Protein AF-C6H2P0-F1 (afdb_monomer_lite)

Structure (mmCIF, N/CA/C/O backbone):
data_AF-C6H2P0-F1
#
_entry.id   AF-C6H2P0-F1
#
loop_
_atom_site.group_PDB
_atom_site.id
_atom_site.type_symbol
_atom_site.label_atom_id
_atom_site.label_alt_id
_atom_site.label_comp_id
_atom_site.label_asym_id
_atom_site.label_entity_id
_atom_site.label_seq_id
_atom_site.pdbx_PDB_ins_code
_atom_site.Cartn_x
_atom_site.Cartn_y
_atom_site.Cartn_z
_atom_site.occupancy
_atom_site.B_iso_or_equiv
_atom_site.auth_seq_id
_atom_site.auth_comp_id
_atom_site.auth_asym_id
_atom_site.auth_atom_id
_atom_site.pdbx_PDB_model_num
ATOM 1 N N . MET A 1 1 ? 34.581 0.807 -42.859 1.00 54.03 1 MET A N 1
ATOM 2 C CA . MET A 1 1 ? 34.625 -0.418 -43.690 1.00 54.03 1 MET A CA 1
ATOM 3 C C . MET A 1 1 ? 33.210 -0.950 -43.971 1.00 54.03 1 MET A C 1
ATOM 5 O O . MET A 1 1 ? 33.030 -2.149 -44.045 1.00 54.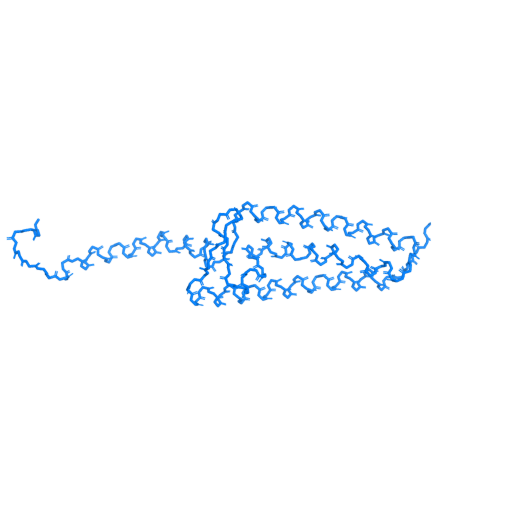03 1 MET A O 1
ATOM 9 N N . ILE A 1 2 ? 32.209 -0.067 -44.129 1.00 51.22 2 ILE A N 1
ATOM 10 C CA . ILE A 1 2 ? 30.801 -0.437 -44.410 1.00 51.22 2 ILE A CA 1
ATOM 11 C C . ILE A 1 2 ? 30.229 0.478 -45.514 1.00 51.22 2 ILE A C 1
ATOM 13 O O . ILE A 1 2 ? 29.495 0.032 -46.381 1.00 51.22 2 ILE A O 1
ATOM 17 N N . GLU A 1 3 ? 30.683 1.733 -45.597 1.00 54.66 3 GLU A N 1
ATOM 18 C CA . GLU A 1 3 ? 30.216 2.703 -46.608 1.00 54.66 3 GLU A CA 1
ATOM 19 C C . GLU A 1 3 ? 30.756 2.485 -48.035 1.00 54.66 3 GLU A C 1
ATOM 21 O O . GLU A 1 3 ? 30.317 3.155 -48.964 1.00 54.66 3 GLU A O 1
ATOM 26 N N . ARG A 1 4 ? 31.728 1.582 -48.240 1.00 55.88 4 ARG A N 1
ATOM 27 C CA . ARG A 1 4 ? 32.425 1.444 -49.535 1.00 55.88 4 ARG A CA 1
ATOM 28 C C . ARG A 1 4 ? 31.822 0.413 -50.497 1.00 55.88 4 ARG A C 1
ATOM 30 O O . ARG A 1 4 ? 32.199 0.442 -51.661 1.00 55.88 4 ARG A O 1
ATOM 37 N N . GLU A 1 5 ? 30.916 -0.461 -50.049 1.00 54.47 5 GLU A N 1
ATOM 38 C CA . GLU A 1 5 ? 30.464 -1.628 -50.838 1.00 54.47 5 GLU A CA 1
ATOM 39 C C . GLU A 1 5 ? 28.954 -1.694 -51.130 1.00 54.47 5 GLU A C 1
ATOM 41 O O . GLU A 1 5 ? 28.520 -2.628 -51.795 1.00 54.47 5 GLU A O 1
ATOM 46 N N . GLY A 1 6 ? 28.148 -0.707 -50.709 1.00 56.34 6 GLY A N 1
ATOM 47 C CA . GLY A 1 6 ? 26.730 -0.612 -51.107 1.00 56.34 6 GLY A CA 1
ATOM 48 C C . GLY A 1 6 ? 25.886 -1.848 -50.767 1.00 56.34 6 GLY A C 1
ATOM 49 O O . GLY A 1 6 ? 24.906 -2.137 -51.451 1.00 56.34 6 GLY A O 1
ATOM 50 N N . ARG A 1 7 ? 26.296 -2.600 -49.745 1.00 55.66 7 ARG A N 1
ATOM 51 C CA . ARG A 1 7 ? 25.700 -3.871 -49.354 1.00 55.66 7 ARG A CA 1
ATOM 52 C C . ARG A 1 7 ? 24.938 -3.661 -48.048 1.00 55.66 7 ARG A C 1
ATOM 54 O O . ARG A 1 7 ? 25.519 -3.739 -46.970 1.00 55.66 7 ARG A O 1
ATOM 61 N N . ASP A 1 8 ? 23.647 -3.354 -48.173 1.00 60.00 8 ASP A N 1
ATOM 62 C CA . ASP A 1 8 ? 22.661 -3.231 -47.081 1.00 60.00 8 ASP A CA 1
ATOM 63 C C . ASP A 1 8 ? 22.291 -4.618 -46.505 1.00 60.00 8 ASP A C 1
ATOM 65 O O . ASP A 1 8 ? 21.129 -4.923 -46.238 1.00 60.00 8 ASP A O 1
ATOM 69 N N . ASP A 1 9 ? 23.278 -5.504 -46.346 1.00 64.88 9 ASP A N 1
ATOM 70 C CA . ASP A 1 9 ? 23.042 -6.836 -45.800 1.00 64.88 9 ASP A CA 1
ATOM 71 C C . ASP A 1 9 ? 22.849 -6.712 -44.278 1.00 64.88 9 ASP A C 1
ATOM 73 O O . ASP A 1 9 ? 23.785 -6.335 -43.564 1.00 64.88 9 ASP A O 1
ATOM 77 N N . PRO A 1 10 ? 21.654 -7.028 -43.744 1.00 64.12 10 PRO A N 1
ATOM 78 C CA . PRO A 1 10 ? 21.329 -6.802 -42.335 1.00 64.12 10 PRO A CA 1
ATOM 79 C C . PRO A 1 10 ? 22.194 -7.632 -41.369 1.00 64.12 10 PRO A C 1
ATOM 81 O O . PRO A 1 10 ? 22.337 -7.253 -40.208 1.00 64.12 10 PRO A O 1
ATOM 84 N N . GLU A 1 11 ? 22.815 -8.713 -41.854 1.00 69.94 11 GLU A N 1
ATOM 85 C CA . GLU A 1 11 ? 23.668 -9.634 -41.086 1.00 69.94 11 GLU A CA 1
ATOM 86 C C . GLU A 1 11 ? 24.982 -8.995 -40.601 1.00 69.94 11 GLU A C 1
ATOM 88 O O . GLU A 1 11 ? 25.575 -9.440 -39.619 1.00 69.94 11 GLU A O 1
ATOM 93 N N . VAL A 1 12 ? 25.437 -7.900 -41.228 1.00 72.88 12 VAL A N 1
ATOM 94 C CA . VAL A 1 12 ? 26.669 -7.191 -40.819 1.00 72.88 12 VAL A CA 1
ATOM 95 C C . VAL A 1 12 ? 26.566 -6.668 -39.379 1.00 72.88 12 VAL A C 1
ATOM 97 O O . VAL A 1 12 ? 27.577 -6.510 -38.690 1.00 72.88 12 VAL A O 1
ATOM 100 N N . PHE A 1 13 ? 25.344 -6.429 -38.899 1.00 76.69 13 PHE A N 1
ATOM 101 C CA . PHE A 1 13 ? 25.086 -5.924 -37.557 1.00 76.69 13 PHE A CA 1
ATOM 102 C C . PHE A 1 13 ? 24.816 -7.016 -36.519 1.00 76.69 13 PHE A C 1
ATOM 104 O O . PHE A 1 13 ? 24.667 -6.669 -35.349 1.00 76.69 13 PHE A O 1
ATOM 111 N N . ASP A 1 14 ? 24.798 -8.302 -36.881 1.00 82.50 14 ASP A N 1
ATOM 112 C CA . ASP A 1 14 ? 24.441 -9.375 -35.942 1.00 82.50 14 ASP A CA 1
ATOM 113 C C . ASP A 1 14 ? 25.437 -9.478 -34.781 1.00 82.50 14 ASP A C 1
ATOM 115 O O . ASP A 1 14 ? 25.038 -9.439 -33.620 1.00 82.50 14 ASP A O 1
ATOM 119 N N . THR A 1 15 ? 26.744 -9.441 -35.059 1.00 83.31 15 THR A N 1
ATOM 120 C CA . THR A 1 15 ? 27.779 -9.455 -34.008 1.00 83.31 15 THR A CA 1
ATOM 121 C C . THR A 1 15 ? 27.666 -8.253 -33.060 1.00 83.31 15 THR A C 1
ATOM 123 O O . THR A 1 15 ? 27.859 -8.376 -31.850 1.00 83.31 15 THR A O 1
ATOM 126 N N . ALA A 1 16 ? 27.346 -7.069 -33.595 1.00 84.31 16 ALA A N 1
ATOM 127 C CA . ALA A 1 16 ? 27.168 -5.861 -32.788 1.00 84.31 16 ALA A CA 1
ATOM 128 C C . ALA A 1 16 ? 25.867 -5.914 -31.969 1.00 84.31 16 ALA A C 1
ATOM 130 O O . ALA A 1 16 ? 25.842 -5.501 -30.809 1.00 84.31 16 ALA A O 1
ATOM 131 N N . LYS A 1 17 ? 24.795 -6.451 -32.556 1.00 86.38 17 LYS A N 1
ATOM 132 C CA . LYS A 1 17 ? 23.497 -6.656 -31.915 1.00 86.38 17 LYS A CA 1
ATOM 133 C C . LYS A 1 17 ? 23.599 -7.646 -30.760 1.00 86.38 17 LYS A C 1
ATOM 135 O O . LYS A 1 17 ? 23.092 -7.336 -29.686 1.00 86.38 17 LYS A O 1
ATOM 140 N N . ASP A 1 18 ? 24.290 -8.767 -30.943 1.00 89.12 18 ASP A N 1
ATOM 141 C CA . ASP A 1 18 ? 24.491 -9.775 -29.898 1.00 89.12 18 AS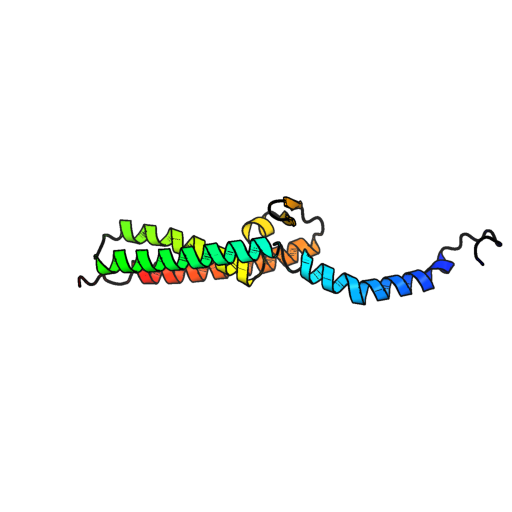P A CA 1
ATOM 142 C C . ASP A 1 18 ? 25.299 -9.214 -28.726 1.00 89.12 18 ASP A C 1
ATOM 144 O O . ASP A 1 18 ? 24.932 -9.411 -27.566 1.00 89.12 18 ASP A O 1
ATOM 148 N N . TYR A 1 19 ? 26.341 -8.426 -29.013 1.00 88.31 19 TYR A N 1
ATOM 149 C CA . TYR A 1 19 ? 27.108 -7.737 -27.976 1.00 88.31 19 TYR A CA 1
ATOM 150 C C . TYR A 1 19 ? 26.230 -6.785 -27.150 1.00 88.31 19 TYR A C 1
ATOM 152 O O . TYR A 1 19 ? 26.244 -6.824 -25.917 1.00 88.31 19 TYR A O 1
ATOM 160 N N . VAL A 1 20 ? 25.434 -5.941 -27.816 1.00 87.19 20 VAL A N 1
ATOM 161 C CA . VAL A 1 20 ? 24.535 -4.995 -27.138 1.00 87.19 20 VAL A CA 1
ATOM 162 C C . VAL A 1 20 ? 23.435 -5.735 -26.377 1.00 87.19 20 VAL A C 1
ATOM 164 O O . VAL A 1 20 ? 23.112 -5.348 -25.257 1.00 87.19 20 VAL A O 1
ATOM 167 N N . PHE A 1 21 ? 22.886 -6.815 -26.934 1.00 88.56 21 PHE A N 1
ATOM 168 C CA . PHE A 1 21 ? 21.878 -7.638 -26.272 1.00 88.56 21 PHE A CA 1
ATOM 169 C C . PHE A 1 21 ? 22.424 -8.260 -24.986 1.00 88.56 21 PHE A C 1
ATOM 171 O O . PHE A 1 21 ? 21.820 -8.098 -23.928 1.00 88.56 21 PHE A O 1
ATOM 178 N N . GLN A 1 22 ? 23.616 -8.854 -25.040 1.00 88.81 22 GLN A N 1
ATOM 179 C CA . GLN A 1 22 ? 24.264 -9.439 -23.871 1.00 88.81 22 GLN A CA 1
ATOM 180 C C . GLN A 1 22 ? 24.597 -8.385 -22.803 1.00 88.81 22 GLN A C 1
ATOM 182 O O . GLN A 1 22 ? 24.405 -8.623 -21.609 1.00 88.81 22 GLN A O 1
ATOM 187 N N . ALA A 1 23 ? 25.047 -7.197 -23.216 1.00 87.25 23 ALA A N 1
ATOM 188 C CA . ALA A 1 23 ? 25.279 -6.083 -22.300 1.00 87.25 23 ALA A CA 1
ATOM 189 C C . ALA A 1 23 ? 23.971 -5.597 -21.643 1.00 87.25 23 ALA A C 1
ATOM 191 O O . ALA A 1 23 ? 23.924 -5.377 -20.431 1.00 87.25 23 ALA A O 1
ATOM 192 N N . MET A 1 24 ? 22.882 -5.483 -22.412 1.00 88.25 24 MET A N 1
ATOM 193 C CA . MET A 1 24 ? 21.568 -5.095 -21.890 1.00 88.25 24 MET A CA 1
ATOM 194 C C . MET A 1 24 ? 20.986 -6.143 -20.937 1.00 88.25 24 MET A C 1
ATOM 196 O O . MET A 1 24 ? 20.456 -5.771 -19.889 1.00 88.25 24 MET A O 1
ATOM 200 N N . GLU A 1 25 ? 21.089 -7.431 -21.267 1.00 87.38 25 GLU A N 1
ATOM 201 C CA . GLU A 1 25 ? 20.620 -8.522 -20.408 1.00 87.38 25 GLU A CA 1
ATOM 202 C C . GLU A 1 25 ? 21.369 -8.565 -19.079 1.00 87.38 25 GLU A C 1
ATOM 204 O O . GLU A 1 25 ? 20.760 -8.796 -18.033 1.00 87.38 25 GLU A O 1
ATOM 209 N N . ARG A 1 26 ? 22.681 -8.309 -19.101 1.00 87.75 26 ARG A N 1
ATOM 210 C CA . ARG A 1 26 ? 23.494 -8.353 -17.888 1.00 87.75 26 ARG A CA 1
ATOM 211 C C . ARG A 1 26 ? 23.276 -7.142 -16.989 1.00 87.75 26 ARG A C 1
ATOM 213 O O . ARG A 1 26 ? 23.144 -7.310 -15.779 1.00 87.75 26 ARG A O 1
ATOM 220 N N . ASP A 1 27 ? 23.235 -5.944 -17.567 1.00 85.00 27 ASP A N 1
ATOM 221 C CA . ASP A 1 27 ? 23.343 -4.713 -16.783 1.00 85.00 27 ASP A CA 1
ATOM 222 C C . ASP A 1 27 ? 21.994 -3.973 -16.659 1.00 85.00 27 ASP A C 1
ATOM 224 O O . ASP A 1 27 ? 21.607 -3.555 -15.565 1.00 85.00 27 ASP A O 1
ATOM 228 N N . ALA A 1 28 ? 21.230 -3.837 -17.748 1.00 82.62 28 ALA A N 1
ATOM 229 C CA . ALA A 1 28 ? 20.003 -3.028 -17.771 1.00 82.62 28 ALA A CA 1
ATOM 230 C C . ALA A 1 28 ? 18.748 -3.813 -17.347 1.00 82.62 28 ALA A C 1
ATOM 232 O O . ALA A 1 28 ? 17.881 -3.293 -16.637 1.00 82.62 28 ALA A O 1
ATOM 233 N N . PHE A 1 29 ? 18.650 -5.076 -17.757 1.00 83.94 29 PHE A N 1
ATOM 234 C CA . PHE A 1 29 ? 17.496 -5.931 -17.497 1.00 83.94 29 PHE A CA 1
ATOM 235 C C . PHE A 1 29 ? 17.235 -6.208 -16.004 1.00 83.94 29 PHE A C 1
ATOM 237 O O . PHE A 1 29 ? 16.093 -6.015 -15.568 1.00 83.94 29 PHE A O 1
ATOM 244 N N . PRO A 1 30 ? 18.229 -6.581 -15.166 1.00 83.62 30 PRO A N 1
ATOM 245 C CA . PRO A 1 30 ? 17.975 -6.797 -13.740 1.00 83.62 30 PRO A CA 1
ATOM 246 C C . PRO A 1 30 ? 17.523 -5.512 -13.035 1.00 83.62 30 PRO A C 1
ATOM 248 O O . PRO A 1 30 ? 16.623 -5.558 -12.192 1.00 83.62 30 PRO A O 1
ATOM 251 N N . GLY A 1 31 ? 18.083 -4.360 -13.420 1.00 79.88 31 GLY A N 1
ATOM 252 C CA . GLY A 1 31 ? 17.667 -3.054 -12.908 1.00 79.88 31 GLY A CA 1
ATOM 253 C C . GLY A 1 31 ? 16.222 -2.720 -13.280 1.00 79.88 31 GLY A C 1
ATOM 254 O O . GLY A 1 31 ? 15.433 -2.328 -12.417 1.00 79.88 31 GLY A O 1
ATOM 255 N N . TYR A 1 32 ? 15.836 -2.952 -14.538 1.00 82.81 32 TYR A N 1
ATOM 256 C CA . TYR A 1 32 ? 14.457 -2.782 -14.999 1.00 82.81 32 TYR A CA 1
ATOM 257 C C . TYR A 1 32 ? 13.477 -3.672 -14.225 1.00 82.81 32 TYR A C 1
ATOM 259 O O . TYR A 1 32 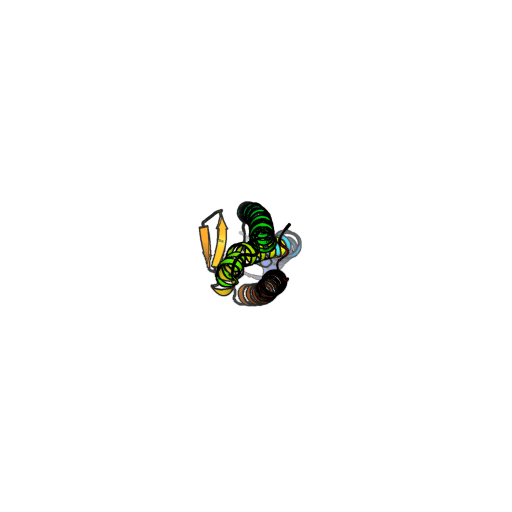? 12.437 -3.194 -13.759 1.00 82.81 32 TYR A O 1
ATOM 267 N N . LEU A 1 33 ? 13.815 -4.950 -14.026 1.00 79.75 33 LEU A N 1
ATOM 268 C CA . LEU A 1 33 ? 12.968 -5.867 -13.269 1.00 79.75 33 LEU A CA 1
ATOM 269 C C . LEU A 1 33 ? 12.775 -5.383 -11.829 1.00 79.75 33 LEU A C 1
ATOM 271 O O . LEU A 1 33 ? 11.644 -5.325 -11.351 1.00 79.75 33 LEU A O 1
ATOM 275 N N . GLN A 1 34 ? 13.843 -4.971 -11.146 1.00 76.25 34 GLN A N 1
ATOM 276 C CA . GLN A 1 34 ? 13.750 -4.468 -9.774 1.00 76.25 34 GLN A CA 1
ATOM 277 C C . GLN A 1 34 ? 12.956 -3.163 -9.667 1.00 76.25 34 GLN A C 1
ATOM 279 O O . GLN A 1 34 ? 12.143 -3.019 -8.752 1.00 76.25 34 GLN A O 1
ATOM 284 N N . ALA A 1 35 ? 13.158 -2.235 -10.603 1.00 71.81 35 ALA A N 1
ATOM 285 C CA . ALA A 1 35 ? 12.548 -0.911 -10.557 1.00 71.81 35 ALA A CA 1
ATOM 286 C C . ALA A 1 35 ? 11.088 -0.885 -11.033 1.00 71.81 35 ALA A C 1
ATOM 288 O O . ALA A 1 35 ? 10.307 -0.073 -10.539 1.00 71.81 35 ALA A O 1
ATOM 289 N N . LYS A 1 36 ? 10.718 -1.728 -12.007 1.00 75.31 36 LYS A N 1
ATOM 290 C CA . LYS A 1 36 ? 9.406 -1.662 -12.677 1.00 75.31 36 LYS A CA 1
ATOM 291 C C . LYS A 1 36 ? 8.619 -2.965 -12.685 1.00 75.31 36 LYS A C 1
ATOM 293 O O . LYS A 1 36 ? 7.393 -2.906 -12.696 1.00 75.31 36 LYS A O 1
ATOM 298 N N . ALA A 1 37 ? 9.270 -4.127 -12.660 1.00 71.69 37 ALA A N 1
ATOM 299 C CA . ALA A 1 37 ? 8.549 -5.403 -12.630 1.00 71.69 37 ALA A CA 1
ATOM 300 C C . ALA A 1 37 ? 8.231 -5.874 -11.202 1.00 71.69 37 ALA A C 1
ATOM 302 O O . ALA A 1 37 ? 7.215 -6.528 -10.968 1.00 71.69 37 ALA A O 1
ATOM 303 N N . LEU A 1 38 ? 9.096 -5.544 -10.237 1.00 74.25 38 LEU A N 1
ATOM 304 C CA . LEU A 1 38 ? 9.005 -6.015 -8.857 1.00 74.25 38 LEU A CA 1
ATOM 305 C C . LEU A 1 38 ? 8.431 -4.982 -7.879 1.00 74.25 38 LEU A C 1
ATOM 307 O O . LEU A 1 38 ? 8.157 -5.334 -6.730 1.00 74.25 38 LEU A O 1
ATOM 311 N N . GLY A 1 39 ? 8.254 -3.737 -8.294 1.00 77.12 39 GLY A N 1
ATOM 312 C CA . GLY A 1 39 ? 7.771 -2.664 -7.438 1.00 77.12 39 GLY A CA 1
ATOM 313 C C . GLY A 1 39 ? 6.932 -1.689 -8.239 1.00 77.12 39 GLY A C 1
ATOM 314 O O . GLY A 1 39 ? 7.151 -1.501 -9.433 1.00 77.12 39 GLY A O 1
ATOM 315 N N . ASN A 1 40 ? 5.956 -1.089 -7.569 1.00 84.00 40 ASN A N 1
ATOM 316 C CA . ASN A 1 40 ? 5.048 -0.130 -8.193 1.00 84.00 40 ASN A CA 1
ATOM 317 C C . ASN A 1 40 ? 5.229 1.299 -7.673 1.00 84.00 40 ASN A C 1
ATOM 319 O O . ASN A 1 40 ? 4.512 2.204 -8.092 1.00 84.00 40 ASN A O 1
ATOM 323 N N . LEU A 1 41 ? 6.124 1.464 -6.702 1.00 84.75 41 LEU A N 1
ATOM 324 C CA . LEU A 1 41 ? 6.236 2.646 -5.868 1.00 84.75 41 LEU A CA 1
ATOM 325 C C . LEU A 1 41 ? 7.635 3.238 -5.933 1.00 84.75 41 LEU A C 1
ATOM 327 O O . LEU A 1 41 ? 8.634 2.519 -5.975 1.00 84.75 41 LEU A O 1
ATOM 331 N N . VAL A 1 42 ? 7.686 4.563 -5.873 1.00 87.06 42 VAL A N 1
ATOM 332 C CA . VAL A 1 42 ? 8.936 5.317 -5.772 1.00 87.06 42 VAL A CA 1
ATOM 333 C C . VAL A 1 42 ? 9.480 5.203 -4.336 1.00 87.06 42 VAL A C 1
ATOM 335 O O . VAL A 1 42 ? 8.689 5.189 -3.389 1.00 87.06 42 VAL A O 1
ATOM 338 N N . PRO A 1 43 ? 10.813 5.159 -4.115 1.00 85.62 43 PRO A N 1
ATOM 339 C CA . PRO A 1 43 ? 11.398 5.025 -2.775 1.00 85.62 43 PRO A CA 1
ATOM 340 C C . PRO A 1 43 ? 10.885 6.047 -1.753 1.00 85.62 43 PRO A C 1
ATOM 342 O O . PRO A 1 43 ? 10.600 5.692 -0.611 1.00 85.62 43 PRO A O 1
ATOM 345 N N . LEU A 1 44 ? 10.695 7.300 -2.176 1.00 87.62 44 LEU A N 1
ATOM 346 C CA . LEU A 1 44 ? 10.146 8.357 -1.323 1.00 87.62 44 LEU A CA 1
ATOM 347 C C . LEU A 1 44 ? 8.717 8.033 -0.859 1.00 87.62 44 LEU A C 1
ATOM 349 O O . LEU A 1 44 ? 8.390 8.148 0.320 1.00 87.62 44 LEU A O 1
ATOM 353 N N . SER A 1 45 ? 7.884 7.557 -1.781 1.00 89.12 45 SER A N 1
ATOM 354 C CA . SER A 1 45 ? 6.502 7.158 -1.528 1.00 89.12 45 SER A CA 1
ATOM 355 C C . SER A 1 45 ? 6.402 5.923 -0.625 1.00 89.12 45 SER A C 1
ATOM 357 O O . SER A 1 45 ? 5.439 5.794 0.131 1.00 89.12 45 SER A O 1
ATOM 359 N N . ILE A 1 46 ? 7.392 5.026 -0.668 1.00 90.00 46 ILE A N 1
ATOM 360 C CA . ILE A 1 46 ? 7.510 3.870 0.235 1.00 90.00 46 ILE A CA 1
ATOM 361 C C . ILE A 1 46 ? 7.788 4.345 1.668 1.00 90.00 46 ILE A C 1
ATOM 363 O O . ILE A 1 46 ? 7.106 3.921 2.600 1.00 90.00 46 ILE A O 1
ATOM 367 N N . LEU A 1 47 ? 8.741 5.266 1.847 1.00 92.00 47 LEU A N 1
ATOM 368 C CA . LEU A 1 47 ? 9.071 5.819 3.164 1.00 9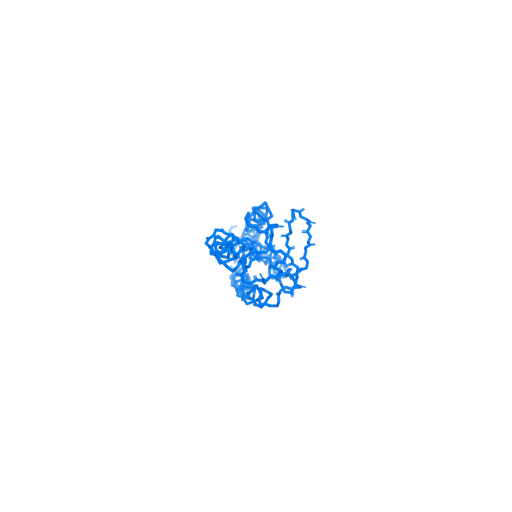2.00 47 LEU A CA 1
ATOM 369 C C . LEU A 1 47 ? 7.908 6.616 3.765 1.00 92.00 47 LEU A C 1
ATOM 371 O O . LEU A 1 47 ? 7.590 6.438 4.938 1.00 92.00 47 LEU A O 1
ATOM 375 N N . ALA A 1 48 ? 7.226 7.437 2.963 1.00 91.69 48 ALA A N 1
ATOM 376 C CA . ALA A 1 48 ? 6.046 8.170 3.419 1.00 91.69 48 ALA A CA 1
ATOM 377 C C . ALA A 1 48 ? 4.951 7.219 3.937 1.00 91.69 48 ALA A C 1
ATOM 379 O O . ALA A 1 48 ? 4.392 7.440 5.011 1.00 91.69 48 ALA A O 1
ATOM 380 N N . ARG A 1 49 ? 4.694 6.113 3.222 1.00 92.44 49 ARG A N 1
ATOM 381 C CA . ARG A 1 49 ? 3.740 5.080 3.660 1.00 92.44 49 ARG A CA 1
ATOM 382 C C . ARG A 1 49 ? 4.168 4.410 4.962 1.00 92.44 49 ARG A C 1
ATOM 384 O O . ARG A 1 49 ? 3.312 4.171 5.805 1.00 92.44 49 ARG A O 1
ATOM 391 N N . LEU A 1 50 ? 5.463 4.157 5.161 1.00 93.94 50 LEU A N 1
ATOM 392 C CA . LEU A 1 50 ? 5.968 3.613 6.424 1.00 93.94 50 LEU A CA 1
ATOM 393 C C . LEU A 1 50 ? 5.676 4.550 7.600 1.00 93.94 50 LEU A C 1
ATOM 395 O O . LEU A 1 50 ? 5.172 4.100 8.624 1.00 93.94 50 LEU A O 1
ATOM 399 N N . VAL A 1 51 ? 5.958 5.847 7.450 1.00 95.25 51 VAL A N 1
ATOM 400 C CA . VAL A 1 51 ? 5.703 6.839 8.507 1.00 95.25 51 VAL A CA 1
ATOM 401 C C . VAL A 1 51 ? 4.216 6.876 8.861 1.00 95.25 51 VAL A C 1
ATOM 403 O O . VAL A 1 51 ? 3.862 6.813 10.038 1.00 95.25 51 VAL A O 1
ATOM 406 N N . VAL A 1 52 ? 3.340 6.895 7.852 1.00 94.62 52 VAL A N 1
ATOM 407 C CA . VAL A 1 52 ? 1.883 6.860 8.055 1.00 94.62 52 VAL A CA 1
ATOM 408 C C . VAL A 1 52 ? 1.439 5.553 8.719 1.00 94.62 52 VAL A C 1
ATOM 410 O O . VAL A 1 52 ? 0.605 5.588 9.625 1.00 94.62 52 VAL A O 1
ATOM 413 N N . ALA A 1 53 ? 2.007 4.410 8.323 1.00 94.56 53 ALA A N 1
ATOM 414 C CA . ALA A 1 53 ? 1.701 3.111 8.921 1.00 94.56 53 ALA A CA 1
ATOM 415 C C . ALA A 1 53 ? 2.065 3.071 10.409 1.00 94.56 53 ALA A C 1
ATOM 417 O O . ALA A 1 53 ? 1.246 2.669 11.232 1.00 94.56 53 ALA A O 1
ATOM 418 N N . LEU A 1 54 ? 3.271 3.527 10.758 1.00 94.75 54 LEU A N 1
ATOM 419 C CA . LEU A 1 54 ? 3.748 3.559 12.140 1.00 94.75 54 LEU A CA 1
ATOM 420 C C . LEU A 1 54 ? 2.927 4.524 12.999 1.00 94.75 54 LEU A C 1
ATOM 422 O O . LEU A 1 54 ? 2.509 4.152 14.094 1.00 94.75 54 LEU A O 1
ATOM 426 N N . ALA A 1 55 ? 2.629 5.722 12.490 1.00 95.69 55 ALA A N 1
ATOM 427 C CA . ALA A 1 55 ? 1.769 6.682 13.180 1.00 95.69 55 ALA A CA 1
ATOM 428 C C . ALA A 1 55 ? 0.360 6.114 13.423 1.00 95.69 55 ALA A C 1
ATOM 430 O O . ALA A 1 55 ? -0.188 6.244 14.518 1.00 95.69 55 ALA A O 1
ATOM 431 N N . SER A 1 56 ? -0.202 5.424 12.427 1.00 94.31 56 SER A N 1
ATOM 432 C CA . SER A 1 56 ? -1.534 4.819 12.518 1.00 94.31 56 SER A CA 1
ATOM 433 C C . SER A 1 56 ? -1.566 3.619 13.460 1.00 94.31 56 SER A C 1
ATOM 435 O O . SER A 1 56 ? -2.531 3.475 14.204 1.00 94.31 56 SER A O 1
ATOM 437 N N . PHE A 1 57 ? -0.517 2.788 13.501 1.00 93.50 57 PHE A N 1
ATOM 438 C CA . PHE A 1 57 ? -0.410 1.731 14.509 1.00 93.50 57 PHE A CA 1
ATOM 439 C C . PHE A 1 57 ? -0.263 2.310 15.912 1.00 93.50 57 PHE A C 1
ATOM 441 O O . PHE A 1 57 ? -0.973 1.869 16.810 1.00 93.50 57 PHE A O 1
ATOM 448 N N . GLY A 1 58 ? 0.592 3.318 16.102 1.00 94.31 58 GLY A N 1
ATOM 449 C CA . GLY A 1 58 ? 0.752 3.985 17.395 1.00 94.31 58 GLY A CA 1
ATOM 450 C C . GLY A 1 58 ? -0.570 4.560 17.912 1.00 94.31 58 GLY A C 1
ATOM 451 O O . GLY A 1 58 ? -0.997 4.236 19.019 1.00 94.31 58 GLY A O 1
ATOM 452 N N . GLY A 1 59 ? -1.265 5.340 17.079 1.00 93.19 59 GLY A N 1
ATOM 453 C CA . GLY A 1 59 ? -2.581 5.890 17.413 1.00 93.19 59 GLY A CA 1
ATOM 454 C C . GLY A 1 59 ? -3.661 4.816 17.580 1.00 93.19 59 GLY A C 1
ATOM 455 O O . GLY A 1 59 ? -4.483 4.910 18.488 1.00 93.19 59 GLY A O 1
ATOM 456 N N . GLY A 1 60 ? -3.635 3.772 16.748 1.00 93.06 60 GLY A N 1
ATOM 457 C CA . GLY A 1 60 ? -4.563 2.644 16.803 1.00 93.06 60 GLY A CA 1
ATOM 458 C C . GLY A 1 60 ? -4.441 1.848 18.096 1.00 93.06 60 GLY A C 1
ATOM 459 O O . GLY A 1 60 ? -5.448 1.626 18.759 1.00 93.06 60 GLY A O 1
ATOM 460 N N . PHE A 1 61 ? -3.222 1.487 18.505 1.00 92.88 61 PHE A N 1
ATOM 461 C CA . PHE A 1 61 ? -2.984 0.810 19.780 1.00 92.88 61 PHE A CA 1
ATOM 462 C C . PHE A 1 61 ? -3.358 1.693 20.965 1.00 92.88 61 PHE A C 1
ATOM 464 O O . PHE A 1 61 ? -4.041 1.224 21.870 1.00 92.88 61 PHE A O 1
ATOM 471 N N . TRP A 1 62 ? -2.978 2.973 20.950 1.00 93.38 62 TRP A N 1
ATOM 472 C CA . TRP A 1 62 ? -3.352 3.904 22.013 1.00 93.38 62 TRP A CA 1
ATOM 473 C C . TRP A 1 62 ? -4.876 4.020 22.172 1.00 93.38 62 TRP A C 1
ATOM 475 O O . TRP A 1 62 ? -5.395 3.841 23.274 1.00 93.38 62 TRP A O 1
ATOM 485 N N . ALA A 1 63 ? -5.605 4.228 21.070 1.00 91.12 63 ALA A N 1
ATOM 486 C CA . ALA A 1 63 ? -7.065 4.276 21.075 1.00 91.12 63 ALA A CA 1
ATOM 487 C C . ALA A 1 63 ? -7.683 2.936 21.506 1.00 91.12 63 ALA A C 1
ATOM 489 O O . ALA A 1 63 ? -8.635 2.920 22.284 1.00 91.12 63 ALA A O 1
ATOM 490 N N . ALA A 1 64 ? -7.131 1.809 21.048 1.00 90.06 64 ALA A N 1
ATOM 491 C CA . ALA A 1 64 ? -7.599 0.480 21.424 1.00 90.06 64 ALA A CA 1
ATOM 492 C C . ALA A 1 64 ? -7.492 0.250 22.937 1.00 90.06 64 ALA A C 1
ATOM 494 O O . ALA A 1 64 ? -8.475 -0.131 23.572 1.00 90.06 64 ALA A O 1
ATOM 495 N N . PHE A 1 65 ? -6.330 0.545 23.529 1.00 89.25 65 PHE A N 1
ATOM 496 C CA . PHE A 1 65 ? -6.127 0.425 24.970 1.00 89.25 65 PHE A CA 1
ATOM 497 C C . PHE A 1 65 ? -7.025 1.382 25.752 1.00 89.25 65 PHE A C 1
ATOM 499 O O . PHE A 1 65 ? -7.655 0.958 26.715 1.00 89.25 65 PHE A O 1
ATOM 506 N N . TYR A 1 66 ? -7.161 2.635 25.314 1.00 89.88 66 TYR A N 1
ATOM 507 C CA . TYR A 1 66 ? -8.040 3.605 25.970 1.00 89.88 66 TYR A CA 1
ATOM 508 C C . TYR A 1 66 ? -9.495 3.112 26.059 1.00 89.88 66 TYR A C 1
ATOM 510 O O . TYR A 1 66 ? -10.111 3.150 27.126 1.00 89.88 66 TYR A O 1
ATOM 518 N N . VAL A 1 67 ? -10.038 2.605 24.947 1.00 89.00 67 VAL A N 1
ATOM 519 C CA . VAL A 1 67 ? -11.430 2.137 24.863 1.00 89.00 67 VAL A CA 1
ATOM 520 C C . VAL A 1 67 ? -11.648 0.848 25.671 1.00 89.00 67 VAL A C 1
ATOM 522 O O . VAL A 1 67 ? -12.724 0.678 26.249 1.00 89.00 67 VAL A O 1
ATOM 525 N N . VAL A 1 68 ? -10.648 -0.040 25.744 1.00 87.62 68 VAL A N 1
ATOM 526 C CA . VAL A 1 68 ? -10.699 -1.267 26.563 1.00 87.62 68 VAL A CA 1
ATOM 527 C C . VAL A 1 68 ? -10.621 -0.954 28.060 1.00 87.62 68 VAL A C 1
ATOM 529 O O . VAL A 1 68 ? -11.416 -1.498 28.822 1.00 87.62 68 VAL A O 1
ATOM 532 N N . LEU A 1 69 ? -9.710 -0.068 28.476 1.00 87.69 69 LEU A N 1
ATOM 533 C CA . LEU A 1 69 ? -9.507 0.293 29.887 1.00 87.69 69 LEU A CA 1
ATOM 534 C C . LEU A 1 69 ? -10.649 1.141 30.463 1.00 87.69 69 LEU A C 1
ATOM 536 O O . LEU A 1 69 ? -10.955 1.038 31.642 1.00 87.69 69 LEU A O 1
ATOM 540 N N . THR A 1 70 ? -11.309 1.955 29.636 1.00 86.75 70 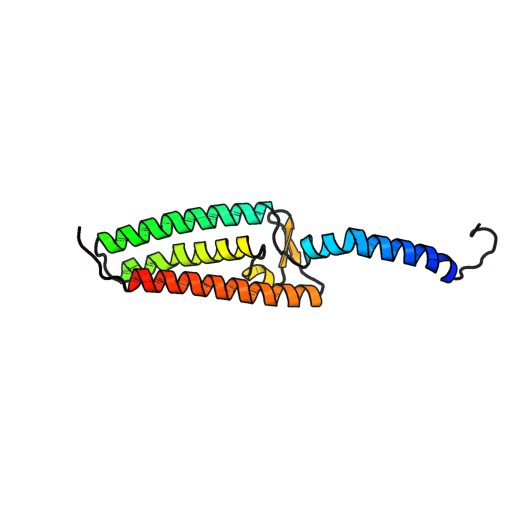THR A N 1
ATOM 541 C CA . THR A 1 70 ? -12.459 2.784 30.059 1.00 86.75 70 THR A CA 1
ATOM 542 C C . THR A 1 70 ? -13.797 2.028 29.931 1.00 86.75 70 THR A C 1
ATOM 544 O O . THR A 1 70 ? -14.866 2.614 30.075 1.00 86.75 70 THR A O 1
ATOM 547 N N . ASP A 1 71 ? -13.752 0.735 29.586 1.00 84.50 71 ASP A N 1
ATOM 548 C CA . ASP A 1 71 ? -14.901 -0.147 29.329 1.00 84.50 71 ASP A CA 1
ATOM 549 C C . ASP A 1 71 ? -16.018 0.482 28.469 1.00 84.50 71 ASP A C 1
ATOM 551 O O . ASP A 1 71 ? -17.215 0.384 28.737 1.00 84.50 71 ASP A O 1
ATOM 555 N N . GLN A 1 72 ? -15.626 1.147 27.385 1.00 85.38 72 GLN A N 1
ATOM 556 C CA . GLN A 1 72 ? -16.575 1.815 26.494 1.00 85.38 72 GLN A CA 1
ATOM 557 C C . GLN A 1 72 ? -17.437 0.798 25.719 1.00 85.38 72 GLN A C 1
ATOM 559 O O . GLN A 1 72 ? -16.984 -0.326 25.447 1.00 85.38 72 GLN A O 1
ATOM 564 N N . PRO A 1 73 ? -18.660 1.177 25.288 1.00 85.00 73 PRO A N 1
ATOM 565 C CA . PRO A 1 73 ? -19.578 0.267 24.616 1.00 85.00 73 PRO A CA 1
ATOM 566 C C . PRO A 1 73 ? -19.008 -0.236 23.284 1.00 85.00 73 PRO A C 1
ATOM 568 O O . PRO A 1 73 ? -18.237 0.445 22.601 1.00 85.00 73 PRO A O 1
ATOM 571 N N . ARG A 1 74 ? -19.456 -1.425 22.855 1.00 78.69 74 ARG A N 1
ATOM 572 C CA . ARG A 1 74 ? -18.968 -2.110 21.637 1.00 78.69 74 ARG A CA 1
ATOM 573 C C . ARG A 1 74 ? -19.032 -1.245 20.374 1.00 78.69 74 ARG A C 1
ATOM 575 O O . ARG A 1 74 ? -18.167 -1.356 19.513 1.00 78.69 74 ARG A O 1
ATOM 582 N N . ARG A 1 75 ? -20.014 -0.341 20.280 1.00 84.12 75 ARG A N 1
ATOM 583 C CA . ARG A 1 75 ? -20.151 0.591 19.149 1.00 84.12 75 ARG A CA 1
ATOM 584 C C . ARG A 1 75 ? -18.940 1.519 19.013 1.00 84.12 75 ARG A C 1
ATOM 586 O O . ARG A 1 75 ? -18.511 1.775 17.894 1.00 84.12 75 ARG A O 1
ATOM 593 N N . THR A 1 76 ? -18.379 1.984 20.128 1.00 84.94 76 THR A N 1
ATOM 594 C CA . THR A 1 76 ? -17.173 2.824 20.146 1.00 84.94 76 THR A CA 1
ATOM 595 C C . THR A 1 76 ? -15.928 1.991 19.836 1.00 84.94 76 THR A C 1
ATOM 597 O O . THR A 1 76 ? -15.076 2.437 19.075 1.00 84.94 76 THR A O 1
ATOM 600 N N . ARG A 1 77 ? -15.868 0.737 20.313 1.00 83.19 77 ARG A N 1
ATOM 601 C CA . ARG A 1 77 ? -14.788 -0.217 19.980 1.00 83.19 77 ARG A CA 1
ATOM 602 C C . ARG A 1 77 ? -14.679 -0.493 18.479 1.00 83.19 77 ARG A C 1
ATOM 604 O O . ARG A 1 77 ? -13.569 -0.601 17.971 1.00 83.19 77 ARG A O 1
ATOM 611 N N . CYS A 1 78 ? -15.793 -0.525 17.745 1.00 85.25 78 CYS A N 1
ATOM 612 C CA . CYS A 1 78 ? -15.763 -0.719 16.290 1.00 85.25 78 CYS A CA 1
ATOM 613 C C . CYS A 1 78 ? -14.998 0.381 15.533 1.00 85.25 78 CYS A C 1
ATOM 615 O O . CYS A 1 78 ? -14.449 0.106 14.471 1.00 85.25 78 CYS A O 1
ATOM 617 N N . TRP A 1 79 ? -14.907 1.607 16.061 1.00 87.00 79 TRP A N 1
ATOM 618 C CA . TRP A 1 79 ? -14.165 2.691 15.398 1.00 87.00 79 TRP A CA 1
ATOM 619 C C . TRP A 1 79 ? -12.650 2.460 15.377 1.00 87.00 79 TRP A C 1
ATOM 621 O O . TRP A 1 79 ? -11.960 2.989 14.508 1.00 87.00 79 TRP A O 1
ATOM 631 N N . VAL A 1 80 ? -12.141 1.608 16.269 1.00 86.75 80 VAL A N 1
ATOM 632 C CA . VAL A 1 80 ? -10.725 1.222 16.343 1.00 86.75 80 VAL A CA 1
ATOM 633 C C . VAL A 1 80 ? -10.293 0.397 15.114 1.00 86.75 80 VAL A C 1
ATOM 635 O O . VAL A 1 80 ? -9.110 0.341 14.787 1.00 86.75 80 VAL A O 1
ATOM 638 N N . ILE A 1 81 ? -11.243 -0.166 14.354 1.00 88.19 81 ILE A N 1
ATOM 639 C CA . ILE A 1 81 ? -10.965 -0.860 13.086 1.00 88.19 81 ILE A CA 1
ATOM 640 C C . ILE A 1 81 ? -10.267 0.067 12.080 1.00 88.19 81 ILE A C 1
ATOM 642 O O . ILE A 1 81 ? -9.353 -0.365 11.381 1.00 88.19 81 ILE A O 1
ATOM 646 N N . LEU A 1 82 ? -10.668 1.341 12.002 1.00 89.69 82 LEU A N 1
ATOM 647 C CA . LEU A 1 82 ? -10.164 2.276 10.991 1.00 89.69 82 LEU A CA 1
ATOM 648 C C . LEU A 1 82 ? -8.640 2.477 11.048 1.00 89.69 82 LEU A C 1
ATOM 650 O O . LEU A 1 82 ? -7.991 2.249 10.023 1.00 89.69 82 LEU A O 1
ATOM 654 N N . PRO A 1 83 ? -8.035 2.859 12.192 1.00 91.50 83 PRO A N 1
ATOM 655 C CA . PRO A 1 83 ? -6.588 3.023 12.262 1.00 91.50 83 PRO A CA 1
ATOM 656 C C . PRO A 1 83 ? -5.838 1.709 12.014 1.00 91.50 83 PRO A C 1
ATOM 658 O O . PRO A 1 83 ? -4.797 1.741 11.364 1.00 91.50 83 PRO A O 1
ATOM 661 N N . PHE A 1 84 ? -6.363 0.552 12.440 1.00 92.00 84 PHE A N 1
ATOM 662 C CA . PHE A 1 84 ? -5.706 -0.738 12.198 1.00 92.00 84 PHE A CA 1
ATOM 663 C C . PHE A 1 84 ? -5.749 -1.179 10.735 1.00 92.00 84 PHE A C 1
ATOM 665 O O . PHE A 1 84 ? -4.741 -1.662 10.222 1.00 92.00 84 PHE A O 1
ATOM 672 N N . VAL A 1 85 ? -6.874 -0.986 10.042 1.00 92.62 85 VAL A N 1
ATOM 673 C CA . VAL A 1 85 ? -6.979 -1.270 8.602 1.00 92.62 85 VAL A CA 1
ATOM 674 C C . VAL A 1 85 ? -6.028 -0.372 7.820 1.00 92.62 85 VAL A C 1
ATOM 676 O O . VAL A 1 85 ? -5.286 -0.855 6.965 1.00 92.62 85 VAL A O 1
ATOM 679 N N . LEU A 1 86 ? -6.007 0.922 8.144 1.00 92.69 86 LEU A N 1
ATOM 680 C CA . LEU A 1 86 ? -5.143 1.889 7.479 1.00 92.69 86 LEU A CA 1
ATOM 681 C C . LEU A 1 86 ? -3.659 1.573 7.726 1.00 92.69 86 LEU A C 1
ATOM 683 O O . LEU A 1 86 ? -2.865 1.535 6.786 1.00 92.69 86 LEU A O 1
ATOM 687 N N . ALA A 1 87 ? -3.292 1.259 8.968 1.00 93.56 87 ALA A N 1
ATOM 688 C CA . ALA A 1 87 ? -1.932 0.882 9.328 1.00 93.56 87 ALA A CA 1
ATOM 689 C C . ALA A 1 87 ? -1.481 -0.421 8.648 1.00 93.56 87 ALA A C 1
ATOM 691 O O . ALA A 1 87 ? -0.405 -0.460 8.051 1.00 93.56 87 ALA A O 1
ATOM 692 N N . ALA A 1 88 ? -2.310 -1.470 8.674 1.00 93.12 88 ALA A N 1
ATOM 693 C CA . ALA A 1 88 ? -2.001 -2.753 8.043 1.00 93.12 88 ALA A CA 1
ATOM 694 C C . ALA A 1 88 ? -1.866 -2.627 6.517 1.00 93.12 88 ALA A C 1
ATOM 696 O O . ALA A 1 88 ? -0.968 -3.230 5.924 1.00 93.12 88 ALA A O 1
ATOM 697 N N . TYR A 1 89 ? -2.710 -1.802 5.887 1.00 93.25 89 TYR A N 1
ATOM 698 C CA . TYR A 1 89 ? -2.620 -1.492 4.462 1.00 93.25 89 TYR A CA 1
ATOM 699 C C . TYR A 1 89 ? -1.281 -0.836 4.108 1.00 93.25 89 TYR A C 1
ATOM 701 O O . TYR A 1 89 ? -0.541 -1.339 3.258 1.00 93.25 89 TYR A O 1
ATOM 709 N N . PHE A 1 90 ? -0.940 0.265 4.783 1.00 93.12 90 PHE A N 1
ATOM 710 C CA . PHE A 1 90 ? 0.284 1.006 4.489 1.00 93.12 90 PHE A CA 1
ATOM 711 C C . PHE A 1 90 ? 1.550 0.222 4.850 1.00 93.12 90 PHE A C 1
ATOM 713 O O . PHE A 1 90 ? 2.536 0.297 4.114 1.00 93.12 90 PHE A O 1
ATOM 720 N N . LEU A 1 91 ? 1.516 -0.584 5.915 1.00 92.44 91 LEU A N 1
ATOM 721 C CA . LEU A 1 91 ? 2.639 -1.438 6.296 1.00 92.44 91 LEU A CA 1
ATOM 722 C C . LEU A 1 91 ? 2.880 -2.551 5.269 1.00 92.44 91 LEU A C 1
ATOM 724 O O . LEU A 1 91 ? 4.017 -2.775 4.857 1.00 92.44 91 LEU A O 1
ATOM 728 N N . SER A 1 92 ? 1.818 -3.223 4.812 1.00 90.94 92 SER A N 1
ATOM 729 C CA . SER A 1 92 ? 1.940 -4.243 3.764 1.00 90.94 92 SER A CA 1
ATOM 730 C C . SER A 1 92 ? 2.438 -3.631 2.450 1.00 90.94 92 SER A C 1
ATOM 732 O O . SER A 1 92 ? 3.325 -4.188 1.799 1.00 90.94 92 SER A O 1
ATOM 734 N N . SER A 1 93 ? 1.951 -2.435 2.097 1.00 89.31 93 SER A N 1
ATOM 735 C CA . SER A 1 93 ? 2.414 -1.716 0.907 1.00 89.31 93 SER A CA 1
ATOM 736 C C . SER A 1 93 ? 3.905 -1.363 0.972 1.00 89.31 93 SER A C 1
ATOM 738 O O . SER A 1 93 ? 4.622 -1.513 -0.021 1.00 89.31 93 SER A O 1
ATOM 740 N N . TYR A 1 94 ? 4.391 -0.965 2.153 1.00 90.81 94 TYR A N 1
ATOM 741 C CA . TYR A 1 94 ? 5.814 -0.751 2.408 1.00 90.81 94 TYR A CA 1
ATOM 742 C C . TYR A 1 94 ? 6.623 -2.046 2.234 1.00 90.81 94 TYR A C 1
ATOM 744 O O . TYR A 1 94 ? 7.580 -2.070 1.457 1.00 90.81 94 TYR A O 1
ATOM 752 N N . GLN A 1 95 ? 6.210 -3.131 2.898 1.00 89.88 95 GLN A N 1
ATOM 753 C CA . GLN A 1 95 ? 6.957 -4.392 2.932 1.00 89.88 95 GLN A CA 1
ATOM 754 C C . GLN A 1 95 ? 7.135 -5.004 1.539 1.00 89.88 95 GLN A C 1
ATOM 756 O O . GLN A 1 95 ? 8.217 -5.476 1.187 1.00 89.88 95 GLN A O 1
ATOM 761 N N . TYR A 1 96 ? 6.080 -4.975 0.723 1.00 87.81 96 TYR A N 1
ATOM 762 C CA . TYR A 1 96 ? 6.111 -5.539 -0.625 1.00 87.81 96 TYR A CA 1
ATOM 763 C C . TYR A 1 96 ? 6.525 -4.535 -1.706 1.00 87.81 96 TYR A C 1
ATOM 765 O O . TYR A 1 96 ? 6.620 -4.934 -2.869 1.00 87.81 96 TYR A O 1
ATOM 773 N N . LYS A 1 97 ? 6.794 -3.268 -1.344 1.00 88.62 97 LYS A N 1
ATOM 774 C CA . LYS A 1 97 ? 7.118 -2.152 -2.259 1.00 88.62 97 LYS A CA 1
ATOM 775 C C . LYS A 1 97 ? 6.099 -1.977 -3.396 1.00 88.62 97 LYS A C 1
ATOM 777 O O . LYS A 1 97 ? 6.427 -1.537 -4.502 1.00 88.62 97 LYS A O 1
ATOM 782 N N . ILE A 1 98 ? 4.854 -2.367 -3.143 1.00 88.38 98 ILE A N 1
ATOM 783 C CA . ILE A 1 98 ? 3.757 -2.365 -4.110 1.00 88.38 98 ILE A CA 1
ATOM 784 C C . ILE A 1 98 ? 2.566 -1.699 -3.445 1.00 88.38 98 ILE A C 1
ATOM 786 O O . ILE A 1 98 ? 2.285 -1.931 -2.274 1.00 88.38 98 ILE A O 1
ATOM 790 N N . ASP A 1 99 ? 1.855 -0.873 -4.197 1.00 89.00 99 ASP A N 1
ATOM 791 C CA . ASP A 1 99 ? 0.559 -0.367 -3.772 1.00 89.00 99 ASP A CA 1
ATOM 792 C C . ASP A 1 99 ? -0.527 -1.316 -4.294 1.00 89.00 99 ASP A C 1
ATOM 794 O O . ASP A 1 99 ? -0.696 -1.392 -5.517 1.00 89.00 99 ASP A O 1
ATOM 798 N N . PRO A 1 100 ? -1.213 -2.086 -3.425 1.00 85.81 100 PRO A N 1
ATOM 799 C CA . PRO A 1 100 ? -2.133 -3.121 -3.882 1.00 85.81 100 PRO A CA 1
ATOM 800 C C . PRO A 1 100 ? -3.288 -2.559 -4.713 1.00 85.81 100 PRO A C 1
ATOM 802 O O . PRO A 1 100 ? -3.666 -3.161 -5.717 1.00 85.81 100 PRO A O 1
ATOM 805 N N . VAL A 1 101 ? -3.816 -1.388 -4.341 1.00 87.38 101 VAL A N 1
ATOM 806 C CA . VAL A 1 101 ? -4.954 -0.765 -5.031 1.00 87.38 101 VAL A CA 1
ATOM 807 C C . VAL A 1 101 ? -4.535 -0.279 -6.415 1.00 87.38 101 VAL A C 1
ATOM 809 O O . VAL A 1 101 ? -5.179 -0.621 -7.410 1.00 87.38 101 VAL A O 1
ATOM 812 N N . PHE A 1 102 ? -3.422 0.455 -6.514 1.00 84.94 102 PHE A N 1
ATOM 813 C CA . PHE A 1 102 ? -2.950 0.940 -7.815 1.00 84.94 102 PHE A CA 1
ATOM 814 C C . PHE A 1 102 ? -2.448 -0.190 -8.722 1.00 84.94 102 PHE A C 1
ATOM 816 O O . PHE A 1 102 ? -2.677 -0.139 -9.932 1.00 84.94 102 PHE A O 1
ATOM 823 N N . ALA A 1 103 ? -1.838 -1.239 -8.160 1.00 86.38 103 ALA A N 1
ATOM 824 C CA . ALA A 1 103 ? -1.402 -2.404 -8.927 1.00 86.38 103 ALA A CA 1
ATOM 825 C C . ALA A 1 103 ? -2.585 -3.161 -9.553 1.00 86.38 103 ALA A C 1
ATOM 827 O O . ALA A 1 103 ? -2.518 -3.538 -10.724 1.00 86.38 103 ALA A O 1
ATOM 828 N N . LEU A 1 104 ? -3.693 -3.329 -8.818 1.00 85.00 104 LEU A N 1
ATOM 829 C CA . LEU A 1 104 ? -4.927 -3.922 -9.351 1.00 85.00 104 LEU A CA 1
ATOM 830 C C . LEU A 1 104 ? -5.566 -3.038 -10.433 1.00 85.00 104 LEU A C 1
ATOM 832 O O . LEU A 1 104 ? -6.010 -3.545 -11.466 1.00 85.00 104 LEU A O 1
ATOM 836 N N . ALA A 1 105 ? -5.536 -1.716 -10.243 1.00 86.00 105 ALA A N 1
ATOM 837 C CA . ALA A 1 105 ? -6.000 -0.745 -11.233 1.00 86.00 105 ALA A CA 1
ATOM 838 C C . ALA A 1 105 ? -5.089 -0.650 -12.481 1.00 86.00 105 ALA A C 1
ATOM 840 O O . ALA A 1 105 ? -5.498 -0.101 -13.503 1.00 86.00 105 ALA A O 1
ATOM 841 N N . GLY A 1 106 ? -3.878 -1.222 -12.444 1.00 83.62 106 GLY A N 1
ATOM 842 C CA . GLY A 1 106 ? -2.934 -1.229 -13.568 1.00 83.62 106 GLY A CA 1
ATOM 843 C C . GLY A 1 106 ? -2.105 0.052 -13.713 1.00 83.62 106 GLY A C 1
ATOM 844 O O . GLY A 1 106 ? -1.579 0.323 -14.798 1.00 83.62 106 GLY A O 1
ATOM 845 N N . PHE A 1 107 ? -1.981 0.833 -12.640 1.00 85.56 107 PHE A N 1
ATOM 846 C CA . PHE A 1 107 ? -1.165 2.045 -12.589 1.00 85.56 107 PHE A CA 1
ATOM 847 C C . PHE A 1 107 ? 0.116 1.808 -11.800 1.00 85.56 107 PHE A C 1
ATOM 849 O O . PHE A 1 107 ? 0.110 1.071 -10.819 1.00 85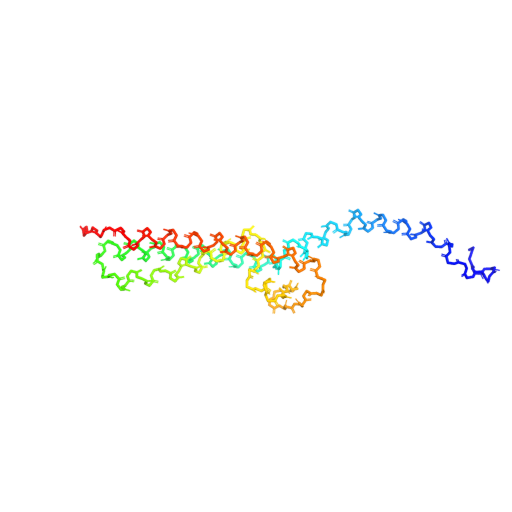.56 107 PHE A O 1
ATOM 856 N N . SER A 1 108 ? 1.190 2.479 -12.210 1.00 85.31 108 SER A N 1
ATOM 857 C CA . SER A 1 108 ? 2.508 2.461 -11.586 1.00 85.31 108 SER A CA 1
ATOM 858 C C . SER A 1 108 ? 3.030 3.856 -11.332 1.00 85.31 108 SER A C 1
ATOM 860 O O . SER A 1 108 ? 2.866 4.739 -12.166 1.00 85.31 108 SER A O 1
ATOM 862 N N . GLU A 1 109 ? 3.654 4.080 -10.183 1.00 84.00 109 GLU A N 1
ATOM 863 C CA . GLU A 1 109 ? 4.234 5.376 -9.859 1.00 84.00 109 GLU A CA 1
ATOM 864 C C . GLU A 1 109 ? 5.548 5.567 -10.638 1.00 84.00 109 GLU A C 1
ATOM 866 O O . GLU A 1 109 ? 6.458 4.731 -10.609 1.00 84.00 109 GLU A O 1
ATOM 871 N N . TYR A 1 110 ? 5.633 6.655 -11.403 1.00 76.94 110 TYR A N 1
ATOM 872 C CA . TYR A 1 110 ? 6.822 7.000 -12.181 1.00 76.94 110 TYR A CA 1
ATOM 873 C C . TYR A 1 110 ? 7.729 7.960 -11.410 1.00 76.94 110 TYR A C 1
ATOM 875 O O . TYR A 1 110 ? 8.914 7.692 -11.233 1.00 76.94 110 TYR A O 1
ATOM 883 N N . THR A 1 111 ? 7.136 9.028 -10.895 1.00 79.50 111 THR A N 1
ATOM 884 C CA . THR A 1 111 ? 7.726 10.013 -9.984 1.00 79.50 111 THR A CA 1
ATOM 885 C C . THR A 1 111 ? 6.753 10.228 -8.829 1.00 79.50 111 THR A C 1
ATOM 887 O O . THR A 1 111 ? 5.596 9.822 -8.925 1.00 79.50 111 THR A O 1
ATOM 890 N N . PHE A 1 112 ? 7.205 10.836 -7.730 1.00 77.12 112 PHE A N 1
ATOM 891 C CA . PHE A 1 112 ? 6.340 11.154 -6.588 1.00 77.12 112 PHE A CA 1
ATOM 892 C C . PHE A 1 112 ? 5.056 11.854 -7.086 1.00 77.12 112 PHE A C 1
ATOM 894 O O . PHE A 1 112 ? 5.148 12.895 -7.735 1.00 77.12 112 PHE A O 1
ATOM 901 N N . PHE A 1 113 ? 3.883 11.242 -6.864 1.00 76.56 113 PHE A N 1
ATOM 902 C CA . PHE A 1 113 ? 2.561 11.699 -7.351 1.00 76.56 113 PHE A CA 1
ATOM 903 C C . PHE A 1 113 ? 2.309 11.707 -8.874 1.00 76.56 113 PHE A C 1
ATOM 905 O O . PHE A 1 113 ? 1.313 12.264 -9.327 1.00 76.56 113 PHE A O 1
ATOM 912 N N . THR A 1 114 ? 3.148 11.069 -9.692 1.00 83.31 114 THR A N 1
ATOM 913 C CA . THR A 1 114 ? 2.879 10.906 -11.133 1.00 83.31 114 THR A CA 1
ATOM 914 C C . THR A 1 114 ? 2.688 9.438 -11.477 1.00 83.31 114 THR A C 1
ATOM 916 O O . THR A 1 114 ? 3.578 8.614 -11.259 1.00 83.31 114 THR A O 1
ATOM 919 N N . TRP A 1 115 ? 1.539 9.111 -12.064 1.00 84.19 115 TRP A N 1
ATOM 920 C CA . TRP A 1 115 ? 1.172 7.740 -12.405 1.00 84.19 115 TRP A CA 1
ATOM 921 C C . TRP A 1 115 ? 1.352 7.461 -13.897 1.00 84.19 115 TRP A C 1
ATOM 923 O O . TRP A 1 115 ? 0.980 8.257 -14.755 1.00 84.19 115 TRP A O 1
ATOM 933 N N . ALA A 1 116 ? 1.881 6.284 -14.203 1.00 85.38 116 ALA A N 1
ATOM 934 C CA . ALA A 1 116 ? 2.037 5.736 -15.537 1.00 85.38 116 ALA A CA 1
ATOM 935 C C . ALA A 1 116 ? 1.253 4.424 -15.649 1.00 85.38 116 ALA A C 1
ATOM 937 O O . ALA A 1 116 ? 1.226 3.609 -14.728 1.00 85.38 116 ALA A O 1
ATOM 938 N N . LYS A 1 117 ? 0.607 4.194 -16.791 1.00 85.94 117 LYS A N 1
ATOM 939 C CA . LYS A 1 117 ? -0.126 2.949 -17.040 1.00 85.94 117 LYS A CA 1
ATOM 940 C C . LYS A 1 117 ? 0.844 1.820 -17.387 1.00 85.94 117 LYS A C 1
ATOM 942 O O . LYS A 1 117 ? 1.707 1.990 -18.248 1.00 85.94 117 LYS A O 1
ATOM 947 N N . ILE A 1 118 ? 0.660 0.654 -16.771 1.00 84.31 118 ILE A N 1
ATOM 948 C CA . ILE A 1 118 ? 1.429 -0.550 -17.102 1.00 84.31 118 ILE A CA 1
ATOM 949 C C . ILE A 1 118 ? 0.913 -1.083 -18.444 1.00 84.31 118 ILE A C 1
ATOM 951 O O . ILE A 1 118 ? -0.236 -1.512 -18.545 1.00 84.31 118 ILE A O 1
ATOM 955 N N . ARG A 1 119 ? 1.746 -1.011 -19.489 1.00 82.69 119 ARG A N 1
ATOM 956 C CA . ARG A 1 119 ? 1.398 -1.490 -20.840 1.00 82.69 119 ARG A CA 1
ATOM 957 C C . ARG A 1 119 ? 1.640 -2.988 -21.009 1.00 82.69 119 ARG A C 1
ATOM 959 O O . ARG A 1 119 ? 0.867 -3.648 -21.691 1.00 82.69 119 ARG A O 1
ATOM 966 N N . GLU A 1 120 ? 2.678 -3.508 -20.361 1.00 85.38 120 GLU A N 1
ATOM 967 C CA . GLU A 1 120 ? 3.130 -4.885 -20.545 1.00 85.38 120 GLU A CA 1
ATOM 968 C C . GLU A 1 120 ? 2.250 -5.884 -19.761 1.00 85.38 120 GLU A C 1
ATOM 970 O O . GLU A 1 120 ? 2.188 -5.804 -18.524 1.00 85.38 120 GLU A O 1
ATOM 975 N N . PRO A 1 121 ? 1.565 -6.838 -20.427 1.00 85.94 121 PRO A N 1
ATOM 976 C CA . PRO A 1 121 ? 0.635 -7.760 -19.771 1.00 85.94 121 PRO A CA 1
ATOM 977 C C . PRO A 1 121 ? 1.331 -8.719 -18.800 1.00 85.94 121 PRO A C 1
ATOM 979 O O . PRO A 1 121 ? 0.775 -9.029 -17.742 1.00 85.94 121 PRO A O 1
ATOM 982 N N . TYR A 1 122 ? 2.558 -9.149 -19.112 1.00 86.50 122 TYR A N 1
ATOM 983 C CA . TYR A 1 122 ? 3.333 -10.028 -18.237 1.00 86.50 122 TYR A CA 1
ATOM 984 C C . TYR A 1 122 ? 3.632 -9.351 -16.893 1.00 86.50 122 TYR A C 1
ATOM 986 O O . TYR A 1 122 ? 3.289 -9.887 -15.834 1.00 86.50 122 TYR A O 1
ATOM 994 N N . VAL A 1 123 ? 4.155 -8.120 -16.934 1.00 85.44 123 VAL A N 1
ATOM 995 C CA . VAL A 1 123 ? 4.441 -7.304 -15.742 1.00 85.44 123 VAL A CA 1
ATOM 996 C C . VAL A 1 123 ? 3.171 -7.049 -14.932 1.00 85.44 123 VAL A C 1
ATOM 998 O O . VAL A 1 123 ? 3.172 -7.191 -13.709 1.00 85.44 123 VAL A O 1
ATOM 1001 N N . ARG A 1 124 ? 2.054 -6.753 -15.607 1.00 85.94 124 ARG A N 1
ATOM 1002 C CA . ARG A 1 124 ? 0.758 -6.563 -14.947 1.00 85.94 124 ARG A CA 1
ATOM 1003 C C . ARG A 1 124 ? 0.313 -7.815 -14.188 1.00 85.94 124 ARG A C 1
ATOM 1005 O O . ARG A 1 124 ? -0.104 -7.709 -13.039 1.00 85.94 124 ARG A O 1
ATOM 1012 N N . SER A 1 125 ? 0.422 -8.996 -14.795 1.00 87.94 125 SER A N 1
ATOM 1013 C CA . SER A 1 125 ? 0.033 -10.255 -14.145 1.00 87.94 125 SER A CA 1
ATOM 1014 C C . SER A 1 125 ? 0.889 -10.568 -12.909 1.00 87.94 125 SER A C 1
ATOM 1016 O O . SER A 1 125 ? 0.365 -11.020 -11.888 1.00 87.94 125 SER A O 1
ATOM 1018 N N . LEU A 1 126 ? 2.191 -10.265 -12.968 1.00 88.56 126 LEU A N 1
ATOM 1019 C CA . LEU A 1 126 ? 3.126 -10.457 -11.863 1.00 88.56 126 LEU A CA 1
ATOM 1020 C C . LEU A 1 126 ? 2.815 -9.510 -10.696 1.00 88.56 126 LEU A C 1
ATOM 1022 O O . LEU A 1 126 ? 2.740 -9.945 -9.544 1.00 88.56 126 LEU A O 1
ATOM 1026 N N . LEU A 1 127 ? 2.581 -8.231 -10.999 1.00 88.19 127 LEU A N 1
ATOM 1027 C CA . LEU A 1 127 ? 2.221 -7.225 -10.002 1.00 88.19 127 LEU A CA 1
ATOM 1028 C C . LEU A 1 127 ? 0.881 -7.543 -9.338 1.00 88.19 127 LEU A C 1
ATOM 1030 O O . LEU A 1 127 ? 0.790 -7.452 -8.119 1.00 88.19 127 LEU A O 1
ATOM 1034 N N . ILE A 1 128 ? -0.126 -7.989 -10.096 1.00 88.81 128 ILE A N 1
ATOM 1035 C CA . ILE A 1 128 ? -1.433 -8.383 -9.547 1.00 88.81 128 ILE A CA 1
ATOM 1036 C C . ILE A 1 128 ? -1.301 -9.567 -8.581 1.00 88.81 128 ILE A C 1
ATOM 1038 O O . ILE A 1 128 ? -1.870 -9.520 -7.493 1.00 88.81 128 ILE A O 1
ATOM 1042 N N . LYS A 1 129 ? -0.525 -10.604 -8.930 1.00 90.38 129 LYS A N 1
ATOM 1043 C CA . LYS A 1 129 ? -0.296 -11.759 -8.041 1.00 90.38 129 LYS A CA 1
ATOM 1044 C C . LYS A 1 129 ? 0.373 -11.353 -6.728 1.00 90.38 129 LYS A C 1
ATOM 1046 O O . LYS A 1 129 ? 0.028 -11.863 -5.670 1.00 90.38 129 LYS A O 1
ATOM 1051 N N . ARG A 1 130 ? 1.336 -10.433 -6.774 1.00 90.25 130 ARG A N 1
ATOM 1052 C CA . ARG A 1 130 ? 2.003 -9.943 -5.558 1.00 90.25 130 ARG A CA 1
ATOM 1053 C C . ARG A 1 130 ? 1.114 -8.998 -4.756 1.00 90.25 130 ARG A C 1
ATOM 1055 O O . ARG A 1 130 ? 1.088 -9.081 -3.530 1.00 90.25 130 ARG A O 1
ATOM 1062 N N . ALA A 1 131 ? 0.366 -8.139 -5.442 1.00 90.25 131 ALA A N 1
ATOM 1063 C CA . ALA A 1 131 ? -0.604 -7.239 -4.837 1.00 90.25 131 ALA A CA 1
ATOM 1064 C C . ALA A 1 131 ? -1.709 -8.008 -4.104 1.00 90.25 131 ALA A C 1
ATOM 1066 O O . ALA A 1 131 ? -2.066 -7.618 -2.997 1.00 90.25 131 ALA A O 1
ATOM 1067 N N . SER A 1 132 ? -2.208 -9.117 -4.662 1.00 89.88 132 SER A N 1
ATOM 1068 C CA . SER A 1 132 ? -3.230 -9.933 -4.000 1.00 89.88 132 SER A CA 1
ATOM 1069 C C . SER A 1 132 ? -2.708 -10.577 -2.715 1.00 89.88 132 SER A C 1
ATOM 1071 O O . SER A 1 132 ? -3.381 -10.503 -1.692 1.00 89.88 132 SER A O 1
ATOM 1073 N N . VAL A 1 133 ? -1.487 -11.125 -2.725 1.00 91.44 133 VAL A N 1
ATOM 1074 C CA . VAL A 1 133 ? -0.843 -11.673 -1.517 1.00 91.44 133 VAL A CA 1
ATOM 1075 C C . VAL A 1 133 ? -0.649 -10.585 -0.458 1.00 91.44 133 VAL A C 1
ATOM 1077 O O . VAL A 1 133 ? -0.990 -10.788 0.705 1.00 91.44 133 VAL A O 1
ATOM 1080 N N . SER A 1 134 ? -0.160 -9.410 -0.861 1.00 91.31 134 SER A N 1
ATOM 1081 C CA . SER A 1 134 ? 0.023 -8.262 0.036 1.00 91.31 134 SER A CA 1
ATOM 1082 C C . SER A 1 134 ? -1.301 -7.782 0.647 1.00 91.31 134 SER A C 1
ATOM 1084 O O . SER A 1 134 ? -1.363 -7.526 1.853 1.00 91.31 134 SER A O 1
ATOM 1086 N N . LEU A 1 135 ? -2.367 -7.697 -0.154 1.00 91.38 135 LEU A N 1
ATOM 1087 C CA . LEU A 1 135 ? -3.698 -7.292 0.299 1.00 91.38 135 LEU A CA 1
ATOM 1088 C C . LEU A 1 135 ? -4.294 -8.312 1.278 1.00 91.38 135 LEU A C 1
ATOM 1090 O O . LEU A 1 135 ? -4.826 -7.924 2.315 1.00 91.38 135 LEU A O 1
ATOM 1094 N N . LEU A 1 136 ? -4.177 -9.608 0.973 1.00 92.44 136 LEU A N 1
ATOM 1095 C CA . LEU A 1 136 ? -4.658 -10.681 1.844 1.00 92.44 136 LEU A CA 1
ATOM 1096 C C . LEU A 1 136 ? -3.942 -10.666 3.195 1.00 92.44 136 LEU A C 1
ATOM 1098 O O . LEU A 1 136 ? -4.596 -10.778 4.229 1.00 92.44 136 LEU A O 1
ATOM 1102 N N . LEU A 1 137 ? -2.621 -10.459 3.201 1.00 91.25 137 LEU A N 1
ATOM 1103 C CA . LEU A 1 137 ? -1.856 -10.335 4.440 1.00 91.25 137 LEU A CA 1
ATOM 1104 C C . LEU A 1 137 ? -2.302 -9.114 5.259 1.00 91.25 137 LEU A C 1
ATOM 1106 O O . LEU A 1 137 ? -2.504 -9.226 6.466 1.00 91.25 137 LEU A O 1
ATOM 1110 N N . ALA A 1 138 ? -2.495 -7.961 4.609 1.00 92.75 138 ALA A N 1
ATOM 1111 C CA . ALA A 1 138 ? -2.970 -6.749 5.274 1.00 92.75 138 ALA A CA 1
ATOM 1112 C C . ALA A 1 138 ? -4.356 -6.955 5.903 1.00 92.75 138 ALA A C 1
ATOM 1114 O O . ALA A 1 138 ? -4.571 -6.597 7.061 1.00 92.75 138 ALA A O 1
ATOM 1115 N N . ALA A 1 139 ? -5.277 -7.575 5.161 1.00 92.81 139 ALA A N 1
ATOM 1116 C CA . ALA A 1 139 ? -6.619 -7.884 5.638 1.00 92.81 139 ALA A CA 1
ATOM 1117 C C . ALA A 1 139 ? -6.592 -8.869 6.814 1.00 92.81 139 ALA A C 1
ATOM 1119 O O . ALA A 1 139 ? -7.298 -8.658 7.796 1.00 92.81 139 ALA A O 1
ATOM 1120 N N . PHE A 1 140 ? -5.748 -9.903 6.750 1.00 93.56 140 PHE A N 1
ATOM 1121 C CA . PHE A 1 140 ? -5.589 -10.874 7.832 1.00 93.56 140 PHE A CA 1
ATOM 1122 C C . PHE A 1 140 ? -5.072 -10.219 9.119 1.00 93.56 140 PHE A C 1
ATOM 1124 O O . PHE A 1 140 ? -5.664 -10.412 10.179 1.00 93.56 140 PHE A O 1
ATOM 1131 N N . ILE A 1 141 ? -4.019 -9.397 9.029 1.00 91.44 141 ILE A N 1
ATOM 1132 C CA . ILE A 1 141 ? -3.455 -8.679 10.184 1.00 91.44 141 ILE A CA 1
ATOM 1133 C C . ILE A 1 141 ? -4.488 -7.716 10.775 1.00 91.44 141 ILE A C 1
ATOM 1135 O O . ILE A 1 141 ? -4.703 -7.713 11.987 1.00 91.44 141 ILE A O 1
ATOM 1139 N N . ALA A 1 142 ? -5.154 -6.923 9.930 1.00 91.81 142 ALA A N 1
ATOM 1140 C CA . ALA A 1 142 ? -6.184 -5.997 10.383 1.00 91.81 142 ALA A CA 1
ATOM 1141 C C . ALA A 1 142 ? -7.323 -6.742 11.091 1.00 91.81 142 ALA A C 1
ATOM 1143 O O . ALA A 1 142 ? -7.695 -6.371 12.200 1.00 91.81 142 ALA A O 1
ATOM 1144 N N . LEU A 1 143 ? -7.835 -7.823 10.497 1.00 91.81 143 LEU A N 1
ATOM 1145 C CA . LEU A 1 143 ? -8.929 -8.609 11.062 1.00 91.81 143 LEU A CA 1
ATOM 1146 C C . LEU A 1 143 ? -8.530 -9.262 12.388 1.00 91.81 143 LEU A C 1
ATOM 1148 O O . LEU A 1 143 ? -9.292 -9.172 13.347 1.00 91.81 143 LEU A O 1
ATOM 1152 N N . ALA A 1 144 ? -7.333 -9.847 12.479 1.00 91.88 144 ALA A N 1
ATOM 1153 C CA . ALA A 1 144 ? -6.827 -10.448 13.711 1.00 91.88 144 ALA A CA 1
ATOM 1154 C C . ALA A 1 144 ? -6.749 -9.427 14.860 1.00 91.88 144 ALA A C 1
ATOM 1156 O O . ALA A 1 144 ? -7.225 -9.702 15.962 1.00 91.88 144 ALA A O 1
ATOM 1157 N N . LEU A 1 145 ? -6.222 -8.225 14.594 1.00 88.94 145 LEU A N 1
ATOM 1158 C CA . LEU A 1 145 ? -6.166 -7.141 15.580 1.00 88.94 145 LEU A CA 1
ATOM 1159 C C . LEU A 1 145 ? -7.565 -6.652 15.973 1.00 88.94 145 LEU A C 1
ATOM 1161 O O . LEU A 1 145 ? -7.841 -6.448 17.154 1.00 88.94 145 LEU A O 1
ATOM 1165 N N . CYS A 1 146 ? -8.469 -6.502 15.005 1.00 86.56 146 CYS A N 1
ATOM 1166 C CA . CYS A 1 146 ? -9.837 -6.058 15.267 1.00 86.56 146 CYS A CA 1
ATOM 1167 C C . CYS A 1 146 ? -10.601 -7.063 16.136 1.00 86.56 146 CYS A C 1
ATOM 1169 O O . CYS A 1 146 ? -11.247 -6.670 17.102 1.00 86.56 146 CYS A O 1
ATOM 1171 N N . VAL A 1 147 ? -10.492 -8.357 15.831 1.00 88.19 147 VAL A N 1
ATOM 1172 C CA . VAL A 1 147 ? -11.082 -9.436 16.635 1.00 88.19 147 VAL A CA 1
ATOM 1173 C C . VAL A 1 147 ? -10.527 -9.384 18.058 1.00 88.19 147 VAL A C 1
ATOM 1175 O O . VAL A 1 147 ? -11.307 -9.352 19.008 1.00 88.19 147 VAL A O 1
ATOM 1178 N N . LEU A 1 148 ? -9.206 -9.280 18.222 1.00 87.69 148 LEU A N 1
ATOM 1179 C CA . LEU A 1 148 ? -8.576 -9.206 19.540 1.00 87.69 148 LEU A CA 1
ATOM 1180 C C . LEU A 1 148 ? -9.165 -8.059 20.379 1.00 87.69 148 LEU A C 1
ATOM 1182 O O . LEU A 1 148 ? -9.678 -8.300 21.467 1.00 87.69 148 LEU A O 1
ATOM 1186 N N . PHE A 1 149 ? -9.179 -6.826 19.869 1.00 83.50 149 PHE A N 1
ATOM 1187 C CA . PHE A 1 149 ? -9.626 -5.671 20.660 1.00 83.50 149 PHE A CA 1
ATOM 1188 C C . PHE A 1 149 ? -11.149 -5.550 20.827 1.00 83.50 149 PHE A C 1
ATOM 1190 O O . PHE A 1 149 ? -11.611 -4.906 21.769 1.00 83.50 149 PHE A O 1
ATOM 1197 N N . ILE A 1 150 ? -11.948 -6.170 19.954 1.00 81.94 150 ILE A N 1
ATOM 1198 C CA . ILE A 1 150 ? -13.413 -6.179 20.091 1.00 81.94 150 ILE A CA 1
ATOM 1199 C C . ILE A 1 150 ? -13.869 -7.220 21.121 1.00 81.94 150 ILE A C 1
ATOM 1201 O O . ILE A 1 150 ? -14.805 -6.943 21.876 1.00 81.94 150 ILE A O 1
ATOM 1205 N N . PHE A 1 151 ? -13.233 -8.397 21.158 1.00 82.94 151 PHE A N 1
ATOM 1206 C CA . PHE A 1 151 ? -13.648 -9.504 22.029 1.00 82.94 151 PHE A CA 1
ATOM 1207 C C . PHE A 1 151 ? -13.003 -9.498 23.417 1.00 82.94 151 PHE A C 1
ATOM 1209 O O . PHE A 1 151 ? -13.521 -10.169 24.309 1.00 82.94 151 PHE A O 1
ATOM 1216 N N . VAL A 1 152 ? -11.919 -8.749 23.630 1.00 83.31 152 VAL A N 1
ATOM 1217 C CA . VAL A 1 152 ? -11.319 -8.620 24.965 1.00 83.31 152 VAL A CA 1
ATOM 1218 C C . VAL A 1 152 ? -12.323 -7.973 25.939 1.00 83.31 152 VAL A C 1
ATOM 1220 O O . VAL A 1 152 ? -12.836 -6.879 25.658 1.00 83.31 152 VAL A O 1
ATOM 1223 N N . PRO A 1 153 ? -12.636 -8.629 27.077 1.00 75.38 153 PRO A N 1
ATOM 1224 C CA . PRO A 1 153 ? -13.481 -8.042 28.108 1.00 75.38 153 PRO A CA 1
ATOM 1225 C C . PRO A 1 153 ? -12.786 -6.807 28.685 1.00 75.38 153 PRO A C 1
ATOM 1227 O O . PRO A 1 153 ? -11.579 -6.819 28.920 1.00 75.38 153 PRO A O 1
ATOM 1230 N N . GLY A 1 154 ? -13.544 -5.722 28.861 1.00 70.50 154 GLY A N 1
ATOM 1231 C CA . GLY A 1 154 ? -13.008 -4.515 29.480 1.00 70.50 154 GLY A CA 1
ATOM 1232 C C . GLY A 1 154 ? -12.710 -4.768 30.953 1.00 70.50 154 GLY A C 1
ATOM 1233 O O . GLY A 1 154 ? -13.450 -5.476 31.635 1.00 70.50 154 GLY A O 1
ATOM 1234 N N . THR A 1 155 ? -11.617 -4.194 31.434 1.00 68.62 155 THR A N 1
ATOM 1235 C CA . THR A 1 155 ? -11.299 -4.128 32.859 1.00 68.62 155 THR A CA 1
ATOM 1236 C C . THR A 1 155 ? -11.331 -2.665 33.257 1.00 68.62 155 THR A C 1
ATOM 1238 O O . THR A 1 155 ? -10.562 -1.882 32.706 1.00 68.62 155 THR A O 1
ATOM 1241 N N . GLN A 1 156 ? -12.210 -2.310 34.193 1.00 59.78 156 GLN A N 1
ATOM 1242 C CA . GLN A 1 156 ? -12.148 -1.018 34.875 1.00 59.78 156 GLN A CA 1
ATOM 1243 C C . GLN A 1 156 ? -10.945 -1.077 35.829 1.00 59.78 156 GLN A C 1
ATOM 1245 O O . GLN A 1 156 ? -10.930 -1.932 36.720 1.00 59.78 156 GLN A O 1
ATOM 1250 N N . LEU A 1 157 ? -9.928 -0.246 35.590 1.00 55.84 157 LEU A N 1
ATOM 1251 C CA . LEU A 1 157 ? -8.816 -0.013 36.523 1.00 55.84 157 LEU A CA 1
ATOM 1252 C C . LEU A 1 157 ? -9.110 1.205 37.398 1.00 55.84 157 LEU A C 1
ATOM 1254 O O . LEU A 1 157 ? -9.626 2.203 36.846 1.00 55.84 157 LEU A O 1
#

Radius of gyration: 24.81 Å; chains: 1; bounding box: 55×24×88 Å

InterPro domains:
  IPR016137 RGS domain [PS50132] (1-42)
  IPR036305 RGS domain superfamily [SSF48097] (6-43)
  IPR052246 Cell Polarization and PKA Anchoring [PTHR13155] (2-140)
  IPR060361 Bud site selection protein RAX1, C-terminal domain [PF27892] (46-109)

Sequence (157 aa):
MIEREGRDDPEVFDTAKDYVFQAMERDAFPGYLQAKALGNLVPLSILARLVVALASFGGGFWAAFYVVLTDQPRRTRCWVILPFVLAAYFLSSYQYKIDPVFALAGFSEYTFFTWAKIREPYVRSLLIKRASVSLLLAAFIALALCVLFIFVPGTQL

pLDDT: mean 84.49, std 9.62, range [51.22, 95.69]

Organism: Ajellomyces capsulatus (strain H143) (NCBI:txid544712)

Foldseek 3Di:
DPVPPPDPPVVVCVVVVVVVVVVCVPPVVVVCCVPQLQAQADPVRLVVLQVLLVVLVVVLVVLLLVCQQVVHDLVSLQVSLVSLLSNLQSVLCNVSNYNLVCLQVQWGDPDDPDIDGNPDVVSSVSNNVSSVVSNVRSVVRSVVVSCVSSPDHGDHD

Secondary structure (DSSP, 8-state):
--TTS----GGGGHHHHHHHHHHIIIIIHHHHIIIIIS--S-HHHHHHHHHHHHHHHHHHHHHHHHHHHTT--HHHHGGGHHHHHHHHHHHHHHHHTS-HHHHHHTEEEEETTEEEE---HHHHHHHHHHHHHHHHHHHHHHHHHHHHHHHSPP---